Protein AF-A0A2P6AQP3-F1 (afdb_monomer_lite)

pLDDT: mean 82.18, std 14.17, range [53.91, 97.5]

InterPro domains:
  IPR005017 Outer membrane protein transport protein (OMPP1/FadL/TodX) [PF03349] (7-90)

Sequence (92 aa):
RHPGLADNDRWMASFGLGYQIDKHTSVDLAYSYLWIAPGDANFHEPCTGTYYERDDNSVGGASECTANGGTFRASYYDSHAHIFGLQLNKRL

Organism: NCBI:txid2094561

Structure (mmCIF, N/CA/C/O backbone):
data_AF-A0A2P6AQP3-F1
#
_entry.id   AF-A0A2P6AQP3-F1
#
loop_
_atom_site.group_PDB
_atom_site.id
_atom_site.type_symbol
_atom_site.label_atom_id
_atom_site.label_alt_id
_atom_site.label_comp_id
_atom_site.label_asym_id
_atom_site.label_entity_id
_atom_site.label_seq_id
_atom_site.pdbx_PDB_ins_code
_atom_site.Cartn_x
_atom_site.Cartn_y
_atom_site.Cartn_z
_atom_site.occupancy
_atom_site.B_iso_or_equiv
_atom_site.auth_seq_id
_atom_site.auth_comp_id
_atom_site.auth_asym_id
_atom_site.auth_atom_id
_atom_site.pdbx_PDB_model_num
ATOM 1 N N . ARG A 1 1 ? 2.068 3.848 -17.718 1.00 60.69 1 ARG A N 1
ATOM 2 C CA . ARG A 1 1 ? 1.978 3.797 -16.237 1.00 60.69 1 ARG A CA 1
ATOM 3 C C . ARG A 1 1 ? 3.247 4.414 -15.689 1.00 60.69 1 ARG A C 1
ATOM 5 O O . ARG A 1 1 ? 4.300 4.096 -16.222 1.00 60.69 1 ARG A O 1
ATOM 12 N N . HIS A 1 2 ? 3.144 5.341 -14.74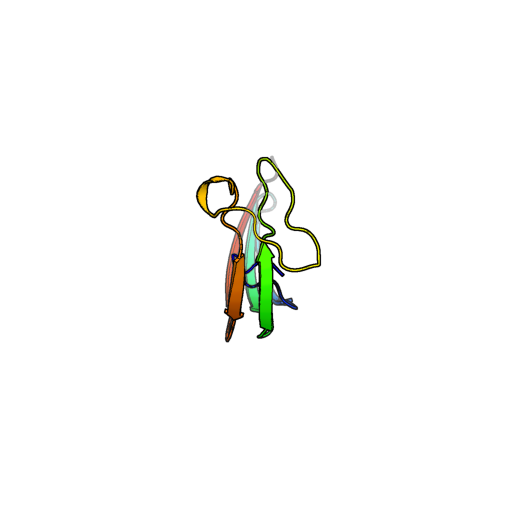1 1.00 70.56 2 HIS A N 1
ATOM 13 C CA . HIS A 1 2 ? 4.308 6.064 -14.234 1.00 70.56 2 HIS A CA 1
ATOM 14 C C . HIS A 1 2 ? 5.105 5.173 -13.257 1.00 70.56 2 HIS A C 1
ATOM 16 O O . HIS A 1 2 ? 4.494 4.616 -12.348 1.00 70.56 2 HIS A O 1
ATOM 22 N N . PRO A 1 3 ? 6.439 5.060 -13.381 1.00 71.50 3 PRO A N 1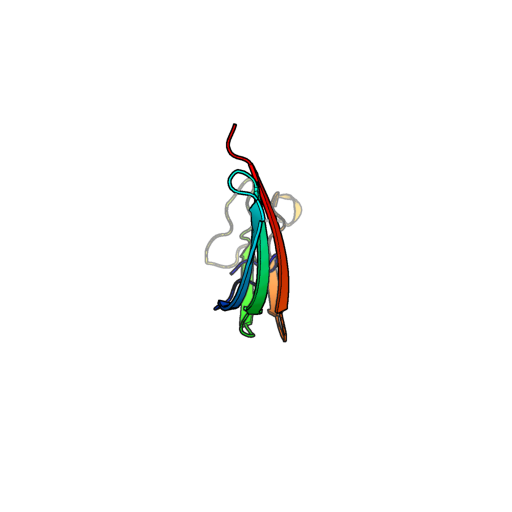
ATOM 23 C CA . PRO A 1 3 ? 7.289 4.196 -12.553 1.00 71.50 3 PRO A CA 1
ATOM 24 C C . PRO A 1 3 ? 7.548 4.761 -11.145 1.00 71.50 3 PRO A C 1
ATOM 26 O O . PRO A 1 3 ? 8.401 4.275 -10.406 1.00 71.50 3 PRO A O 1
ATOM 29 N N . GLY A 1 4 ? 6.831 5.809 -10.756 1.00 72.50 4 GLY A N 1
ATOM 30 C CA . GLY A 1 4 ? 6.859 6.325 -9.389 1.00 72.50 4 GLY A CA 1
ATOM 31 C C . GLY A 1 4 ? 5.983 5.522 -8.429 1.00 72.50 4 GLY A C 1
ATOM 32 O O . GLY A 1 4 ? 6.180 5.614 -7.223 1.00 72.50 4 GLY A O 1
ATOM 33 N N . LEU A 1 5 ? 5.009 4.758 -8.935 1.00 75.56 5 LEU A N 1
ATOM 34 C CA . LEU A 1 5 ? 4.038 4.046 -8.109 1.00 75.56 5 LEU A CA 1
ATOM 35 C C . LEU A 1 5 ? 3.683 2.698 -8.735 1.00 75.56 5 LEU A C 1
ATOM 37 O O . LEU A 1 5 ? 3.474 2.601 -9.945 1.00 75.56 5 LEU A O 1
ATOM 41 N N . ALA A 1 6 ? 3.540 1.684 -7.881 1.00 74.94 6 ALA A N 1
ATOM 42 C CA . ALA A 1 6 ? 2.980 0.388 -8.244 1.00 74.94 6 ALA A CA 1
ATOM 43 C C . ALA A 1 6 ? 1.471 0.541 -8.510 1.00 74.94 6 ALA A C 1
ATOM 45 O O . ALA A 1 6 ? 0.618 0.254 -7.669 1.00 74.94 6 ALA A O 1
ATOM 46 N N . ASP A 1 7 ? 1.137 1.092 -9.672 1.00 80.88 7 ASP A N 1
ATOM 47 C CA . ASP A 1 7 ? -0.235 1.237 -10.134 1.00 80.88 7 ASP A CA 1
ATOM 48 C C . ASP A 1 7 ? -0.606 0.017 -10.972 1.00 80.88 7 ASP A C 1
ATOM 50 O O . ASP A 1 7 ? -0.201 -0.107 -12.132 1.00 80.88 7 ASP A O 1
ATOM 54 N N . ASN A 1 8 ? -1.333 -0.916 -10.358 1.00 86.56 8 ASN A N 1
ATOM 55 C CA . ASN A 1 8 ? -1.895 -2.082 -11.024 1.00 86.56 8 ASN A CA 1
ATOM 56 C C . ASN A 1 8 ? -3.216 -2.525 -10.403 1.00 86.56 8 ASN A C 1
ATOM 58 O O . ASN A 1 8 ? -3.673 -1.916 -9.435 1.00 86.56 8 ASN A O 1
ATOM 62 N N . ASP A 1 9 ? -3.824 -3.562 -10.982 1.00 88.06 9 ASP A N 1
ATOM 63 C CA . ASP A 1 9 ? -5.052 -4.166 -10.481 1.00 88.06 9 ASP A CA 1
ATOM 64 C C . ASP A 1 9 ? -4.896 -4.499 -8.997 1.00 88.06 9 ASP A C 1
ATOM 66 O O . ASP A 1 9 ? -3.942 -5.157 -8.571 1.00 88.06 9 ASP A O 1
ATOM 70 N N . ARG A 1 10 ? -5.835 -3.984 -8.205 1.00 92.44 10 ARG A N 1
ATOM 71 C CA . ARG A 1 10 ? -5.821 -4.035 -6.746 1.00 92.44 10 ARG A CA 1
ATOM 72 C C . ARG A 1 10 ? -6.923 -4.952 -6.259 1.00 92.44 10 ARG A C 1
ATOM 74 O O . ARG A 1 10 ? -8.088 -4.755 -6.596 1.00 92.44 10 ARG A O 1
ATOM 81 N N . TRP A 1 11 ? -6.556 -5.883 -5.396 1.00 93.19 11 TRP A N 1
ATOM 82 C CA . TRP A 1 11 ? -7.483 -6.755 -4.694 1.00 93.19 11 TRP A CA 1
ATOM 83 C C . TRP A 1 11 ? -7.436 -6.404 -3.216 1.00 93.19 11 TRP A C 1
ATOM 85 O O . TRP A 1 11 ? -6.364 -6.405 -2.617 1.00 93.19 11 TRP A O 1
ATOM 95 N N . MET A 1 12 ? -8.588 -6.076 -2.633 1.00 95.81 12 MET A N 1
ATOM 96 C CA . MET A 1 12 ? -8.683 -5.700 -1.226 1.00 95.81 12 MET A CA 1
ATOM 97 C C . MET A 1 12 ? -9.584 -6.678 -0.485 1.00 95.81 12 MET A C 1
ATOM 99 O O . MET A 1 12 ? -10.747 -6.852 -0.844 1.00 95.81 12 MET A O 1
ATOM 103 N N . ALA A 1 13 ? -9.042 -7.299 0.555 1.00 96.25 13 ALA A N 1
ATOM 104 C CA . ALA A 1 13 ? -9.794 -8.113 1.496 1.00 96.25 13 ALA A CA 1
ATOM 105 C C . ALA A 1 13 ? -9.851 -7.386 2.838 1.00 96.25 13 ALA A C 1
ATOM 107 O O . ALA A 1 13 ? -8.813 -7.019 3.389 1.00 96.25 13 ALA A O 1
ATOM 108 N N . SER A 1 14 ? -11.055 -7.188 3.368 1.00 96.88 14 SER A N 1
ATOM 109 C CA . SER A 1 14 ? -11.278 -6.377 4.565 1.00 96.88 14 SER A CA 1
ATOM 110 C C . SER A 1 14 ? -12.062 -7.140 5.619 1.00 96.88 14 SER A C 1
ATOM 112 O O . SER A 1 14 ? -13.001 -7.867 5.296 1.00 96.88 14 SER A O 1
ATOM 114 N N . PHE A 1 15 ? -11.712 -6.927 6.884 1.00 96.75 15 PHE A N 1
ATOM 115 C CA . PHE A 1 15 ? -12.525 -7.331 8.024 1.00 96.75 15 PHE A CA 1
ATOM 116 C C . PHE A 1 15 ? -12.683 -6.166 8.998 1.00 96.75 15 PHE A C 1
ATOM 118 O O . PHE A 1 15 ? -11.821 -5.291 9.101 1.00 96.75 15 PHE A O 1
ATOM 125 N N . GLY A 1 16 ? -13.800 -6.156 9.717 1.00 96.12 16 GLY A N 1
ATOM 126 C CA . GLY A 1 16 ? -14.107 -5.117 10.686 1.00 96.12 16 GLY A CA 1
ATOM 127 C C . GLY A 1 16 ? -14.854 -5.667 11.889 1.00 96.12 16 GLY A C 1
ATOM 128 O O . GLY A 1 16 ? -15.565 -6.667 11.790 1.00 96.12 16 GLY A O 1
ATOM 129 N N . LEU A 1 17 ? -14.669 -5.003 13.022 1.00 96.75 17 LEU A N 1
ATOM 130 C CA . LEU A 1 17 ? -15.328 -5.286 14.285 1.00 96.75 17 LEU A CA 1
ATOM 131 C C . LEU A 1 17 ? -15.851 -3.976 14.871 1.00 96.75 17 LEU A C 1
ATOM 133 O O . LEU A 1 17 ? -15.082 -3.045 15.088 1.00 96.75 17 LEU A O 1
ATOM 137 N N . GLY A 1 18 ? -17.150 -3.930 15.150 1.00 96.25 18 GLY A N 1
ATOM 138 C CA . GLY A 1 18 ? -17.777 -2.848 15.902 1.00 96.25 18 GLY A CA 1
ATOM 139 C C . GLY A 1 18 ? -18.096 -3.306 17.321 1.00 96.25 18 GLY A C 1
ATOM 140 O O . GLY A 1 18 ? -18.645 -4.392 17.515 1.00 96.25 18 GLY A O 1
ATOM 141 N N . TYR A 1 19 ? -17.769 -2.483 18.313 1.00 95.44 19 TYR A N 1
ATOM 142 C CA . TYR A 1 19 ? -18.105 -2.709 19.715 1.00 95.44 19 TYR A CA 1
ATOM 143 C C . TYR A 1 19 ? -18.830 -1.497 20.298 1.00 95.44 19 TYR A C 1
ATOM 145 O O . TYR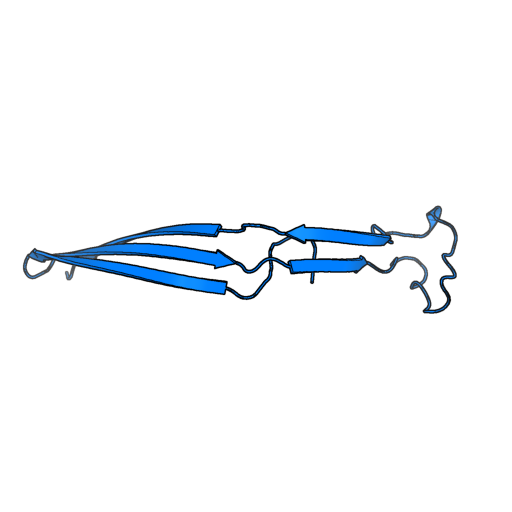 A 1 19 ? -18.314 -0.379 20.314 1.00 95.44 19 TYR A O 1
ATOM 153 N N . GLN A 1 20 ? -20.040 -1.721 20.805 1.00 96.44 20 GLN A N 1
ATOM 154 C CA . GLN A 1 20 ? -20.800 -0.693 21.502 1.00 96.44 20 GLN A CA 1
ATOM 155 C C . GLN A 1 20 ? -20.410 -0.684 22.983 1.00 96.44 20 GLN A C 1
ATOM 157 O O . GLN A 1 20 ? -20.690 -1.638 23.706 1.00 96.44 20 GLN A O 1
ATOM 162 N N . ILE A 1 21 ? -19.764 0.396 23.429 1.00 94.25 21 ILE A N 1
ATOM 163 C CA . ILE A 1 21 ? -19.341 0.561 24.827 1.00 94.25 21 ILE A CA 1
ATOM 164 C C . ILE A 1 21 ? -20.546 0.941 25.690 1.00 94.25 21 ILE A C 1
ATOM 166 O O . ILE A 1 21 ? -20.754 0.372 26.759 1.00 94.25 21 ILE A O 1
ATOM 170 N N . ASP A 1 22 ? -21.353 1.891 25.218 1.00 93.19 22 ASP A N 1
ATOM 171 C CA . ASP A 1 22 ? -22.567 2.345 25.891 1.00 93.19 22 ASP A CA 1
ATOM 172 C C . ASP A 1 22 ? -23.616 2.831 24.863 1.00 93.19 22 ASP A C 1
ATOM 174 O O . ASP A 1 22 ? -23.426 2.737 23.648 1.00 93.19 22 ASP A O 1
ATOM 178 N N . LYS A 1 23 ? -24.771 3.333 25.321 1.00 93.88 23 LYS A N 1
ATOM 179 C CA . LYS A 1 23 ? -25.854 3.799 24.425 1.00 93.88 23 LYS A CA 1
ATOM 180 C C . LYS A 1 23 ? -25.454 4.974 23.520 1.00 93.88 23 LYS A C 1
ATOM 182 O O . LYS A 1 23 ? -26.119 5.223 22.517 1.00 93.88 23 LYS A O 1
ATOM 187 N N . HIS A 1 24 ? -24.390 5.676 23.877 1.00 95.19 24 HIS A N 1
ATOM 188 C CA . HIS A 1 24 ? -23.891 6.885 23.243 1.00 95.19 24 HIS A CA 1
ATOM 189 C C . HIS A 1 24 ? -22.506 6.689 22.613 1.00 95.19 24 HIS A C 1
ATOM 191 O O . HIS A 1 24 ? -22.138 7.488 21.760 1.00 95.19 24 HIS A O 1
ATOM 197 N N . THR A 1 25 ? -21.767 5.637 22.969 1.00 95.69 25 THR A N 1
ATOM 198 C CA . THR A 1 25 ? -20.375 5.419 22.568 1.00 95.69 25 THR A CA 1
ATOM 199 C C . THR A 1 25 ? -20.196 4.071 21.870 1.00 95.69 25 THR A C 1
ATOM 201 O O . THR A 1 25 ? -20.544 3.023 22.420 1.00 95.69 25 THR A O 1
ATOM 204 N N . SER A 1 26 ? -19.574 4.074 20.691 1.00 96.56 26 SER A N 1
ATOM 205 C CA . SER A 1 26 ? -19.099 2.862 20.016 1.00 96.56 26 SER A CA 1
ATOM 206 C C . SER A 1 26 ? -17.682 3.027 19.478 1.00 96.56 26 SER A C 1
ATOM 208 O O . SER A 1 26 ? -17.211 4.141 19.253 1.00 96.56 26 SER A O 1
ATOM 210 N N . VAL A 1 27 ? -16.999 1.905 19.286 1.00 96.38 27 VAL A N 1
ATOM 211 C CA . VAL A 1 27 ? -15.676 1.822 18.671 1.00 96.38 27 VAL A CA 1
ATOM 212 C C . VAL A 1 27 ? -15.754 0.875 17.489 1.00 96.38 27 VAL A C 1
ATOM 214 O O . VAL A 1 27 ? -16.234 -0.245 17.641 1.00 96.38 27 VAL A O 1
ATOM 217 N N . ASP A 1 28 ? -15.237 1.306 16.346 1.00 97.06 28 ASP A N 1
ATOM 218 C CA . ASP A 1 28 ? -15.086 0.472 15.160 1.00 97.06 28 ASP A CA 1
ATOM 219 C C . ASP A 1 28 ? -13.601 0.264 14.875 1.00 97.06 28 ASP A C 1
ATOM 221 O O . ASP A 1 28 ? -12.809 1.208 14.852 1.00 97.06 28 ASP A O 1
ATOM 225 N N . LEU A 1 29 ? -13.223 -0.988 14.657 1.00 96.69 29 LEU A N 1
ATOM 226 C CA . LEU A 1 29 ? -11.896 -1.398 14.23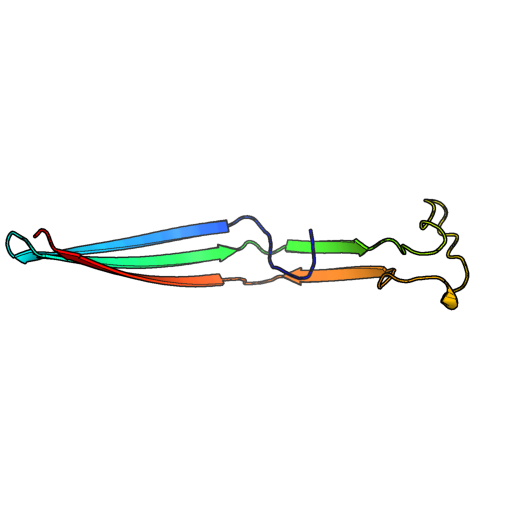6 1.00 96.69 29 LEU A CA 1
ATOM 227 C C . LEU A 1 29 ? -12.005 -2.039 12.857 1.00 96.69 29 LEU A C 1
ATOM 229 O O . LEU A 1 29 ? -12.855 -2.898 12.632 1.00 96.69 29 LEU A O 1
ATOM 233 N N . ALA A 1 30 ? -11.134 -1.642 11.939 1.00 97.50 30 ALA A N 1
ATOM 234 C CA . ALA A 1 30 ? -11.096 -2.169 10.585 1.00 97.50 30 ALA A CA 1
ATOM 235 C C . ALA A 1 30 ? -9.664 -2.506 10.178 1.00 97.50 30 ALA A C 1
ATOM 237 O O . ALA A 1 30 ? -8.721 -1.771 10.473 1.00 97.50 30 ALA A O 1
ATOM 238 N N . TYR A 1 31 ? -9.516 -3.604 9.452 1.00 97.12 31 TYR A N 1
ATOM 239 C CA . TYR A 1 31 ? -8.277 -3.977 8.798 1.00 97.12 31 TYR A CA 1
ATOM 240 C C . TYR A 1 31 ? -8.557 -4.363 7.353 1.00 97.12 31 TYR A C 1
ATOM 242 O O . TYR A 1 31 ? -9.525 -5.064 7.062 1.00 97.12 31 TYR A O 1
ATOM 250 N N . SER A 1 32 ? -7.693 -3.922 6.445 1.00 97.44 32 SER A N 1
ATOM 251 C CA . SER A 1 32 ? -7.728 -4.330 5.045 1.00 97.44 32 SER A CA 1
ATOM 252 C C . SER A 1 32 ? -6.347 -4.753 4.574 1.00 97.44 32 SER A C 1
ATOM 254 O O . SER A 1 32 ? -5.357 -4.062 4.812 1.00 97.44 32 SER A O 1
ATOM 256 N N . TYR A 1 33 ? -6.300 -5.882 3.881 1.00 96.19 33 TYR A N 1
ATOM 257 C CA . TYR A 1 33 ? -5.143 -6.333 3.132 1.00 96.19 33 TYR A CA 1
ATOM 258 C C . TYR A 1 33 ? -5.349 -5.991 1.661 1.00 96.19 33 TYR A C 1
ATOM 260 O O . TYR A 1 33 ? -6.335 -6.412 1.055 1.00 96.19 33 TYR A O 1
ATOM 268 N N . LEU A 1 34 ? -4.428 -5.212 1.107 1.00 95.12 34 LEU A N 1
ATOM 269 C CA . LEU A 1 34 ? -4.409 -4.817 -0.291 1.00 95.12 34 LEU A CA 1
ATOM 270 C C . LEU A 1 34 ? -3.276 -5.562 -0.989 1.00 95.12 34 LEU A C 1
ATOM 272 O O . LEU A 1 34 ? -2.120 -5.419 -0.605 1.00 95.12 34 LEU A O 1
ATOM 276 N N . TRP A 1 35 ? -3.598 -6.303 -2.037 1.00 93.62 35 TRP A N 1
ATOM 277 C CA . TRP A 1 35 ? -2.625 -6.908 -2.935 1.00 93.62 35 TRP A CA 1
ATOM 278 C C . TRP A 1 35 ? -2.687 -6.213 -4.291 1.00 93.62 35 TRP A C 1
ATOM 280 O O . TRP A 1 35 ? -3.771 -5.985 -4.832 1.00 93.62 35 TRP A O 1
ATOM 290 N N . ILE A 1 36 ? -1.526 -5.851 -4.826 1.00 92.00 36 ILE A N 1
ATOM 291 C CA . ILE A 1 36 ? -1.379 -5.179 -6.113 1.00 92.00 36 ILE A CA 1
ATOM 292 C C . ILE A 1 36 ? -0.710 -6.164 -7.067 1.00 92.00 36 ILE A C 1
ATOM 294 O O . ILE A 1 36 ? 0.382 -6.667 -6.793 1.00 92.00 36 ILE A O 1
ATOM 298 N N . ALA A 1 37 ? -1.373 -6.435 -8.190 1.00 89.81 37 ALA A N 1
ATOM 299 C CA . ALA A 1 37 ? -0.885 -7.380 -9.180 1.00 89.81 37 ALA A CA 1
ATOM 300 C C . ALA A 1 37 ? 0.501 -6.975 -9.723 1.00 89.81 37 ALA A C 1
ATOM 302 O O . ALA A 1 37 ? 0.786 -5.780 -9.871 1.00 89.81 37 ALA A O 1
ATOM 303 N N . PRO A 1 38 ? 1.364 -7.946 -10.068 1.00 87.81 38 PRO A N 1
ATOM 304 C CA . PRO A 1 38 ? 2.651 -7.654 -10.682 1.00 87.81 38 PRO A CA 1
ATOM 305 C C . PRO A 1 38 ? 2.455 -6.995 -12.047 1.00 87.81 38 PRO A C 1
ATOM 307 O O . PRO A 1 38 ? 1.536 -7.345 -12.792 1.00 87.81 38 PRO A O 1
ATOM 310 N N . GLY A 1 39 ? 3.301 -6.026 -12.374 1.00 84.56 39 GLY A N 1
ATOM 311 C CA . GLY A 1 39 ? 3.174 -5.293 -13.625 1.00 84.56 39 GLY A CA 1
ATOM 312 C C . GLY A 1 39 ? 4.401 -4.470 -13.968 1.00 84.56 39 GLY A C 1
ATOM 313 O O . GLY A 1 39 ? 5.163 -4.049 -13.096 1.00 84.56 39 GLY A O 1
ATOM 314 N N . ASP A 1 40 ? 4.544 -4.220 -15.264 1.00 84.75 40 ASP A N 1
ATOM 315 C CA . ASP A 1 40 ? 5.622 -3.420 -15.823 1.00 84.75 40 ASP A CA 1
ATOM 316 C C . ASP A 1 40 ? 5.138 -2.003 -16.145 1.00 84.75 40 ASP A C 1
ATOM 318 O O . ASP A 1 40 ? 4.082 -1.778 -16.746 1.00 84.75 40 ASP A O 1
ATOM 322 N N . ALA A 1 41 ? 5.946 -1.024 -15.759 1.00 82.31 41 ALA A N 1
ATOM 323 C CA . ALA A 1 41 ? 5.804 0.368 -16.128 1.00 82.31 41 ALA A CA 1
ATOM 324 C C . ALA A 1 41 ? 6.889 0.715 -17.148 1.00 82.31 41 ALA A C 1
ATOM 326 O O . ALA A 1 41 ? 8.076 0.725 -16.832 1.00 82.31 41 ALA A O 1
ATOM 327 N N . ASN A 1 42 ? 6.468 1.021 -18.374 1.00 83.81 42 ASN A N 1
ATOM 328 C CA . ASN A 1 42 ? 7.312 1.620 -19.401 1.00 83.81 42 ASN A CA 1
ATOM 329 C C . ASN A 1 42 ? 6.782 3.033 -19.663 1.00 83.81 42 ASN A C 1
ATOM 331 O O . ASN A 1 42 ? 5.726 3.199 -20.281 1.00 83.81 42 ASN A O 1
ATOM 335 N N . PHE A 1 43 ? 7.450 4.033 -19.094 1.00 81.88 43 PHE A N 1
ATOM 336 C CA . PHE A 1 43 ? 7.068 5.435 -19.203 1.00 81.88 43 PHE A CA 1
ATOM 337 C C . PHE A 1 43 ? 8.156 6.196 -19.939 1.00 81.88 43 PHE A C 1
ATOM 339 O O . PHE A 1 43 ? 9.298 6.242 -19.493 1.00 81.88 43 PHE A O 1
ATOM 346 N N . HIS A 1 44 ? 7.788 6.795 -21.060 1.00 82.38 44 HIS A N 1
ATOM 347 C CA . HIS A 1 44 ? 8.647 7.724 -21.765 1.00 82.38 44 HIS A CA 1
ATOM 348 C C . HIS A 1 44 ? 8.228 9.142 -21.379 1.00 82.38 44 HIS A C 1
ATOM 350 O O . HIS A 1 44 ? 7.081 9.528 -21.611 1.00 82.38 44 HIS A O 1
ATOM 356 N N . GLU A 1 45 ? 9.137 9.873 -20.739 1.00 75.75 45 GLU A N 1
ATOM 357 C CA . GLU A 1 45 ? 8.987 11.306 -20.518 1.00 75.75 45 GLU A CA 1
ATOM 358 C C . GLU A 1 45 ? 9.626 12.016 -21.712 1.00 75.75 45 GLU A C 1
ATOM 360 O O . GLU A 1 45 ? 10.860 12.000 -21.813 1.00 75.75 45 GLU A O 1
ATOM 365 N N . PRO A 1 46 ? 8.823 12.605 -22.618 1.00 73.56 46 PRO A N 1
ATOM 366 C CA . PRO A 1 46 ? 9.380 13.319 -23.748 1.00 73.56 46 PRO A CA 1
ATOM 367 C C . PRO A 1 46 ? 10.165 14.526 -23.246 1.00 73.56 46 PRO A C 1
ATOM 369 O O . PRO A 1 46 ? 9.758 15.213 -22.303 1.00 73.56 46 PRO A O 1
ATOM 372 N N . CYS A 1 47 ? 11.283 14.815 -23.897 1.00 72.38 47 CYS A N 1
ATOM 373 C CA . CYS A 1 47 ? 12.022 16.029 -23.625 1.00 72.38 47 CYS A CA 1
ATOM 374 C C . CYS A 1 47 ? 11.163 17.261 -23.966 1.00 72.38 47 CYS A C 1
ATOM 376 O O . CYS A 1 47 ? 10.725 17.445 -25.106 1.00 72.38 47 CYS A O 1
ATOM 378 N N . THR A 1 48 ? 10.933 18.125 -22.974 1.00 67.88 48 THR A N 1
ATOM 379 C CA . THR A 1 48 ? 10.279 19.425 -23.162 1.00 67.88 48 THR A CA 1
ATOM 380 C C . THR A 1 48 ? 11.267 20.557 -22.884 1.00 67.88 48 THR A C 1
ATOM 382 O O . THR A 1 48 ? 11.945 20.551 -21.851 1.00 67.88 48 THR A O 1
ATOM 385 N N . GLY A 1 49 ? 11.354 21.530 -23.793 1.00 66.44 49 GLY A N 1
ATOM 386 C CA . GLY A 1 49 ? 12.274 22.671 -23.715 1.00 66.44 49 GLY A CA 1
ATOM 387 C C . GLY A 1 49 ? 11.969 23.726 -24.783 1.00 66.44 49 GLY A C 1
ATOM 388 O O . GLY A 1 49 ? 10.805 24.025 -25.044 1.00 66.44 49 GLY A O 1
ATOM 389 N N . THR A 1 50 ? 12.995 24.283 -25.435 1.00 58.38 50 THR A N 1
ATOM 390 C CA . THR A 1 50 ? 12.825 25.193 -26.592 1.00 58.38 50 THR A CA 1
ATOM 391 C C . THR A 1 50 ? 12.181 24.517 -27.811 1.00 58.38 50 THR A C 1
ATOM 393 O O . THR A 1 50 ? 11.649 25.204 -28.682 1.00 58.38 50 THR A O 1
ATOM 396 N N . TYR A 1 51 ? 12.169 23.184 -27.859 1.00 57.09 51 TYR A N 1
ATOM 397 C CA . TYR A 1 51 ? 11.394 22.360 -28.787 1.00 57.09 51 TYR A CA 1
ATOM 398 C C . TYR A 1 51 ? 10.804 21.146 -28.049 1.00 57.09 51 TYR A C 1
ATOM 400 O O . TYR A 1 51 ? 11.244 20.785 -26.956 1.00 57.09 51 TYR A O 1
ATOM 408 N N . TYR A 1 52 ? 9.783 20.534 -28.650 1.00 58.25 52 TYR A N 1
ATOM 409 C CA . TYR A 1 52 ? 9.250 19.237 -28.232 1.00 58.25 52 TYR A CA 1
ATOM 410 C C . TYR A 1 52 ? 10.008 18.126 -28.955 1.00 58.25 52 TYR A C 1
ATOM 412 O O . TYR A 1 52 ? 10.287 18.265 -30.150 1.00 58.25 52 TYR A O 1
ATOM 420 N N . GLU A 1 53 ? 10.306 17.032 -28.254 1.00 61.97 53 GLU A N 1
ATOM 421 C CA . GLU A 1 53 ? 10.736 15.780 -28.883 1.00 61.97 53 GLU A CA 1
ATOM 422 C C . GLU A 1 53 ? 9.729 15.402 -29.984 1.00 61.97 53 GLU A C 1
ATOM 424 O O . GLU A 1 53 ? 8.533 15.252 -29.725 1.00 61.97 53 GLU A O 1
ATOM 429 N N . ARG A 1 54 ? 10.190 15.371 -31.241 1.00 58.50 54 ARG A N 1
ATOM 430 C CA . ARG A 1 54 ? 9.374 14.953 -32.389 1.00 58.50 54 ARG A CA 1
ATOM 431 C C . ARG A 1 54 ? 9.451 13.433 -32.515 1.00 58.50 54 ARG A C 1
ATOM 433 O O . ARG A 1 54 ? 10.487 12.849 -32.213 1.00 58.50 54 ARG A O 1
ATOM 440 N N . ASP A 1 55 ? 8.380 12.818 -33.019 1.00 55.84 55 ASP A N 1
ATOM 441 C CA . ASP A 1 55 ? 8.211 11.360 -33.210 1.00 55.84 55 ASP A CA 1
ATOM 442 C C . ASP A 1 55 ? 9.334 10.657 -34.021 1.00 55.84 55 ASP A C 1
ATOM 444 O O . ASP A 1 55 ? 9.300 9.441 -34.202 1.00 55.84 55 ASP A O 1
ATOM 448 N N . ASP A 1 56 ? 10.324 11.392 -34.536 1.00 56.00 56 ASP A N 1
ATOM 449 C CA . ASP A 1 56 ? 11.439 10.899 -35.347 1.00 56.00 56 ASP A CA 1
ATOM 450 C C . ASP A 1 56 ? 12.746 10.666 -34.564 1.00 56.00 56 ASP A C 1
ATOM 452 O O . ASP A 1 56 ? 13.778 10.405 -35.184 1.00 56.00 56 ASP A O 1
ATOM 456 N N . ASN A 1 57 ? 12.726 10.723 -33.224 1.00 54.31 57 ASN A N 1
ATOM 457 C CA . ASN A 1 57 ? 13.918 10.568 -32.374 1.00 54.31 57 ASN A CA 1
ATOM 458 C C . ASN A 1 57 ? 14.984 11.674 -32.579 1.00 54.31 57 ASN A C 1
ATOM 460 O O . ASN A 1 57 ? 16.129 11.516 -32.140 1.00 54.31 57 ASN A O 1
ATOM 464 N N . SER A 1 58 ? 14.646 12.800 -33.223 1.00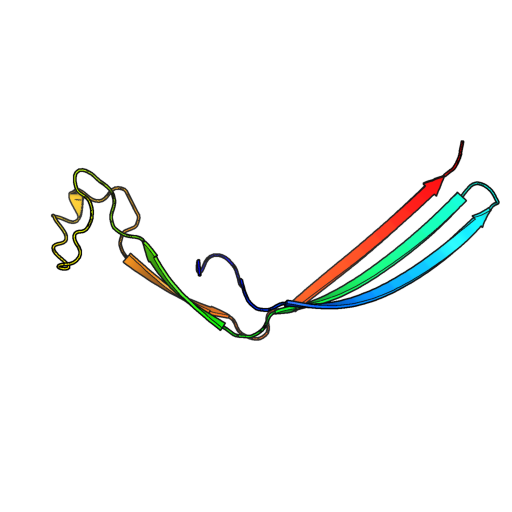 53.91 58 SER A N 1
ATOM 465 C CA . SER A 1 58 ? 15.544 13.952 -33.359 1.00 53.91 58 SER A CA 1
ATOM 466 C C . SER A 1 58 ? 15.635 14.713 -32.036 1.00 53.91 58 SER A C 1
ATOM 468 O O . SER A 1 58 ? 14.941 15.704 -31.803 1.00 53.91 58 SER A O 1
ATOM 470 N N . VAL A 1 59 ? 16.510 14.249 -31.149 1.00 57.06 59 VAL A N 1
ATOM 471 C CA . VAL A 1 59 ? 16.876 14.978 -29.934 1.00 57.06 59 VAL A CA 1
ATOM 472 C C . VAL A 1 59 ? 17.729 16.172 -30.378 1.00 57.06 59 VAL A C 1
ATOM 474 O O . VAL A 1 59 ? 18.877 15.996 -30.789 1.00 57.06 59 VAL A O 1
ATOM 477 N N . GLY A 1 60 ? 17.187 17.395 -30.343 1.00 55.19 60 GLY A N 1
ATOM 478 C CA . GLY A 1 60 ? 18.046 18.588 -30.346 1.00 55.19 60 GLY A CA 1
ATOM 479 C C . GLY A 1 60 ? 19.053 18.505 -29.186 1.00 55.19 60 GLY A C 1
ATOM 480 O O . GLY A 1 60 ? 18.929 17.644 -28.310 1.00 55.19 60 GLY A O 1
ATOM 481 N N . GLY A 1 61 ? 20.097 19.329 -29.195 1.00 56.56 61 GLY A N 1
ATOM 482 C CA . GLY A 1 61 ? 21.250 19.129 -28.314 1.00 56.56 61 GLY A CA 1
ATOM 483 C C . GLY A 1 61 ? 20.852 18.954 -26.841 1.00 56.56 61 GLY A C 1
ATOM 484 O O . GLY A 1 61 ? 19.990 19.664 -26.335 1.00 56.56 61 GLY A O 1
ATOM 485 N N . ALA A 1 62 ? 21.511 18.036 -26.120 1.00 56.59 62 ALA A N 1
ATOM 486 C CA . ALA A 1 62 ? 21.228 17.729 -24.708 1.00 56.59 62 ALA A CA 1
ATOM 487 C C . ALA A 1 62 ? 21.212 18.960 -23.767 1.00 56.59 62 ALA A C 1
ATOM 489 O O . ALA A 1 62 ? 20.690 18.888 -22.660 1.00 56.59 62 ALA A O 1
ATOM 490 N N . SER A 1 63 ? 21.766 20.094 -24.208 1.00 60.59 63 SER A N 1
ATOM 491 C CA . SER A 1 63 ? 21.749 21.398 -23.537 1.00 60.59 63 SER A CA 1
ATOM 492 C C . SER A 1 63 ? 20.403 22.138 -23.564 1.00 60.59 63 SER A C 1
ATOM 494 O O . SER A 1 63 ? 20.278 23.168 -22.911 1.00 60.59 63 SER A O 1
ATOM 496 N N . GLU A 1 64 ? 19.423 21.670 -24.337 1.00 68.75 64 GLU A N 1
ATOM 497 C CA . GLU A 1 64 ? 18.160 22.378 -24.604 1.00 68.75 64 GLU A CA 1
ATOM 498 C C . GLU A 1 64 ? 16.942 21.692 -23.953 1.00 68.75 64 GLU A C 1
ATOM 500 O O . GLU A 1 64 ? 15.819 22.201 -24.018 1.00 68.75 64 GLU A O 1
ATOM 505 N N . CYS A 1 65 ? 17.167 20.558 -23.278 1.00 67.25 65 CYS A N 1
ATOM 506 C CA . CYS A 1 65 ? 16.144 19.816 -22.553 1.00 67.25 65 CYS A CA 1
ATOM 507 C C . CYS A 1 65 ? 15.950 20.362 -21.135 1.00 67.25 65 CYS A C 1
ATOM 509 O O . CYS A 1 65 ? 16.906 20.430 -20.364 1.00 67.25 65 CYS A O 1
ATOM 511 N N . THR A 1 66 ? 14.715 20.723 -20.770 1.00 73.38 66 THR A N 1
ATOM 512 C CA . THR A 1 66 ? 14.380 21.146 -19.392 1.00 73.38 66 THR A CA 1
ATOM 513 C C . THR A 1 66 ? 13.629 20.079 -18.589 1.00 73.38 66 THR A C 1
ATOM 515 O O . THR A 1 66 ? 13.577 20.173 -17.365 1.00 73.38 66 THR A O 1
ATOM 518 N N . ALA A 1 67 ? 13.073 19.058 -19.252 1.00 69.12 67 ALA A N 1
ATOM 519 C CA . ALA A 1 67 ? 12.569 17.835 -18.613 1.00 69.12 67 ALA A CA 1
ATOM 520 C C . ALA A 1 67 ? 13.689 16.794 -18.439 1.00 69.12 67 ALA A C 1
ATOM 522 O O . ALA A 1 67 ? 14.784 16.985 -18.969 1.00 69.12 67 ALA A O 1
ATOM 523 N N . ASN A 1 68 ? 13.433 15.678 -17.735 1.00 72.06 68 ASN A N 1
ATOM 524 C CA . ASN A 1 68 ? 14.472 14.653 -17.582 1.00 72.06 68 ASN A CA 1
ATOM 525 C C . ASN A 1 68 ? 14.804 13.971 -18.911 1.00 72.06 68 ASN A C 1
ATOM 527 O O . ASN A 1 68 ? 15.941 13.541 -19.066 1.00 72.06 68 ASN A O 1
ATOM 531 N N . GLY A 1 69 ? 13.836 13.888 -19.836 1.00 71.06 69 GLY A N 1
ATOM 532 C CA . GLY A 1 69 ? 14.017 13.367 -21.193 1.00 71.06 69 GLY A CA 1
ATOM 533 C C . GLY A 1 69 ? 14.511 11.921 -21.200 1.00 71.06 69 GLY A C 1
ATOM 534 O O . GLY A 1 69 ? 15.705 11.652 -21.078 1.00 71.06 69 GLY A O 1
ATOM 535 N N . GLY A 1 70 ? 13.609 10.955 -21.356 1.00 75.06 70 GLY A N 1
ATOM 536 C CA . GLY A 1 70 ? 14.035 9.562 -21.422 1.00 75.06 70 GLY A CA 1
ATOM 537 C C . GLY A 1 70 ? 12.959 8.532 -21.138 1.00 75.06 70 GLY A C 1
ATOM 538 O O . GLY A 1 70 ? 11.810 8.830 -20.823 1.00 75.06 70 GLY A O 1
ATOM 539 N N . THR A 1 71 ? 13.361 7.268 -21.258 1.00 81.06 71 THR A N 1
ATOM 540 C CA . THR A 1 71 ? 12.486 6.124 -20.991 1.00 81.06 71 THR A CA 1
ATOM 541 C C . THR A 1 71 ? 12.811 5.523 -19.634 1.00 81.06 71 THR A C 1
ATOM 543 O O . THR A 1 71 ? 13.865 4.917 -19.443 1.00 81.06 71 THR A O 1
ATOM 546 N N . PHE A 1 72 ? 11.872 5.645 -18.709 1.00 81.88 72 PHE A N 1
ATOM 547 C CA . PHE A 1 72 ? 11.937 5.084 -17.373 1.00 81.88 72 PHE A CA 1
ATOM 548 C C . PHE A 1 72 ? 11.168 3.767 -17.334 1.00 81.88 72 PHE A C 1
ATOM 550 O O . PHE A 1 72 ? 9.984 3.694 -17.677 1.00 81.88 72 PHE A O 1
ATOM 557 N N . ARG A 1 73 ? 11.862 2.711 -16.914 1.00 85.69 73 ARG A N 1
ATOM 558 C CA . ARG A 1 73 ? 11.312 1.360 -16.817 1.00 85.69 73 ARG A CA 1
ATOM 559 C C . ARG A 1 73 ? 11.366 0.900 -15.372 1.00 85.69 73 ARG A C 1
ATOM 561 O O . ARG A 1 73 ? 12.420 0.981 -14.748 1.00 85.69 73 ARG A O 1
ATOM 568 N N . ALA A 1 74 ? 10.247 0.412 -14.865 1.00 80.38 74 ALA A N 1
ATOM 569 C CA . ALA A 1 74 ? 10.165 -0.219 -13.557 1.00 80.38 74 ALA A CA 1
ATOM 570 C C . ALA A 1 74 ? 9.297 -1.469 -13.653 1.00 80.38 74 ALA A C 1
ATOM 572 O O . ALA A 1 74 ? 8.3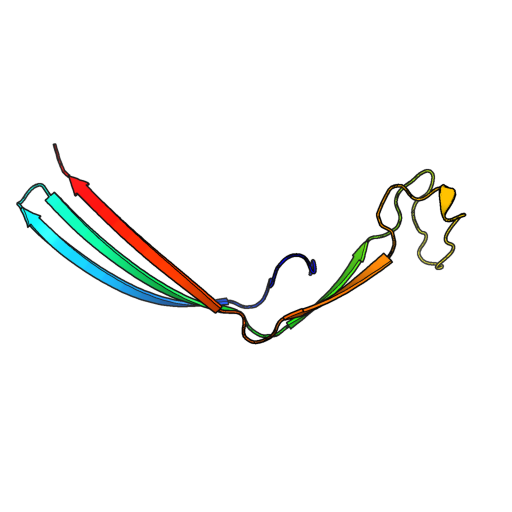09 -1.484 -14.382 1.00 80.38 74 ALA A O 1
ATOM 573 N N . SER A 1 75 ? 9.654 -2.491 -12.887 1.00 83.81 75 SER A N 1
ATOM 574 C CA . SER A 1 75 ? 8.845 -3.694 -12.728 1.00 83.81 75 SER A CA 1
ATOM 575 C C . SER A 1 75 ? 8.499 -3.837 -11.257 1.00 83.81 75 SER A C 1
ATOM 577 O O . SER A 1 75 ? 9.387 -3.791 -10.402 1.00 83.81 75 SER A O 1
ATOM 579 N N . TYR A 1 76 ? 7.214 -3.997 -10.963 1.00 83.56 76 TYR A N 1
ATOM 580 C CA . TYR A 1 76 ? 6.725 -4.190 -9.605 1.00 83.56 76 TYR A CA 1
ATOM 581 C C . TYR A 1 76 ? 6.293 -5.632 -9.431 1.00 83.56 76 TYR A C 1
ATOM 583 O O . TYR A 1 76 ? 5.451 -6.136 -10.176 1.00 83.56 76 TYR A O 1
ATOM 591 N N . TYR A 1 77 ? 6.856 -6.273 -8.416 1.00 83.00 77 TYR A N 1
ATOM 592 C CA . TYR A 1 77 ? 6.517 -7.625 -8.010 1.00 83.00 77 TYR A CA 1
ATOM 593 C C . TYR A 1 77 ? 6.132 -7.605 -6.532 1.00 83.00 77 TYR A C 1
ATOM 595 O O . TYR A 1 77 ? 6.666 -6.805 -5.766 1.00 83.00 77 TYR A O 1
ATOM 603 N N . ASP A 1 78 ? 5.184 -8.461 -6.159 1.00 84.31 78 ASP A N 1
ATOM 604 C CA . ASP A 1 78 ? 4.785 -8.717 -4.768 1.00 84.31 78 ASP A CA 1
ATOM 605 C C . ASP A 1 78 ? 4.424 -7.466 -3.936 1.00 84.31 78 ASP A C 1
ATOM 607 O O . ASP A 1 78 ? 4.769 -7.324 -2.763 1.00 84.31 78 ASP A O 1
ATOM 611 N N . SER A 1 79 ? 3.726 -6.514 -4.555 1.00 88.38 79 SER A N 1
ATOM 612 C CA . SER A 1 79 ? 3.311 -5.280 -3.889 1.00 88.38 79 SER A CA 1
ATOM 613 C C . SER A 1 79 ? 2.061 -5.512 -3.038 1.00 88.38 79 SER A C 1
ATOM 615 O O . SER A 1 79 ? 1.001 -5.862 -3.555 1.00 88.38 79 SER A O 1
ATOM 617 N N . HIS A 1 80 ? 2.168 -5.286 -1.731 1.00 91.50 80 HIS A N 1
ATOM 618 C CA . HIS A 1 80 ? 1.063 -5.431 -0.786 1.00 91.50 80 HIS A CA 1
ATOM 619 C C . HIS A 1 80 ? 1.046 -4.296 0.244 1.00 91.50 80 HIS A C 1
ATOM 621 O O . HIS A 1 80 ? 2.078 -3.701 0.553 1.00 91.50 80 HIS A O 1
ATOM 627 N N . ALA A 1 81 ? -0.134 -3.984 0.781 1.00 93.06 81 ALA A N 1
ATOM 628 C CA . ALA A 1 81 ? -0.305 -2.989 1.831 1.00 93.06 81 ALA A CA 1
ATOM 629 C C . ALA A 1 81 ? -1.263 -3.477 2.923 1.00 93.06 81 ALA A C 1
ATOM 631 O O . ALA A 1 81 ? -2.262 -4.148 2.661 1.00 93.06 81 ALA A O 1
ATOM 632 N N . HIS A 1 82 ? -0.954 -3.087 4.157 1.00 95.44 82 HIS A N 1
ATOM 633 C CA . HIS A 1 82 ? -1.763 -3.345 5.340 1.00 95.44 82 HIS A CA 1
ATOM 634 C C . HIS A 1 82 ? -2.377 -2.029 5.810 1.00 95.44 82 HIS A C 1
ATOM 636 O O . HIS A 1 82 ? -1.655 -1.085 6.129 1.00 95.44 82 HIS A O 1
ATOM 642 N N . ILE A 1 83 ? -3.705 -1.957 5.843 1.00 96.94 83 ILE A N 1
ATOM 643 C CA . ILE A 1 83 ? -4.444 -0.749 6.211 1.00 96.94 83 ILE A CA 1
ATOM 644 C C . ILE A 1 83 ? -5.176 -1.024 7.518 1.00 96.94 83 ILE A C 1
ATOM 646 O O . ILE A 1 83 ? -5.981 -1.950 7.589 1.00 96.94 83 ILE A O 1
ATOM 650 N N . PHE A 1 84 ? -4.914 -0.208 8.537 1.00 96.56 84 PHE A N 1
ATOM 651 C CA . PHE A 1 84 ? -5.553 -0.291 9.849 1.00 96.56 84 PHE A CA 1
ATOM 652 C C . PHE A 1 84 ? -6.363 0.978 10.115 1.00 96.56 84 PHE A C 1
ATOM 654 O O . PHE A 1 84 ? -5.876 2.086 9.894 1.00 96.56 84 PHE A O 1
ATOM 661 N N . GLY A 1 85 ? -7.587 0.811 10.607 1.00 96.88 85 GLY A N 1
ATOM 662 C CA . GLY A 1 85 ? -8.483 1.896 10.985 1.00 96.88 85 GLY A CA 1
ATOM 663 C C . GLY A 1 85 ? -9.065 1.673 12.375 1.00 96.88 85 GLY A C 1
ATOM 664 O O . GLY A 1 85 ? -9.456 0.560 12.723 1.00 96.88 85 GLY A O 1
ATOM 665 N N . LEU A 1 86 ? -9.131 2.747 13.158 1.00 96.50 86 LEU A N 1
ATOM 666 C CA . LEU A 1 86 ? -9.821 2.799 14.441 1.00 96.50 86 LEU A CA 1
ATOM 667 C C . LEU A 1 86 ? -10.685 4.057 14.459 1.00 96.50 86 LEU A C 1
ATOM 669 O O . LEU A 1 86 ? -10.191 5.150 14.181 1.00 96.50 86 LEU A O 1
ATOM 673 N N . GLN A 1 87 ? -11.955 3.907 14.808 1.00 97.19 87 GLN A N 1
ATOM 674 C CA . GLN A 1 87 ? -12.906 5.005 14.884 1.00 97.19 87 GLN A CA 1
ATOM 675 C C . GLN A 1 87 ? -13.639 4.962 16.221 1.00 97.19 87 GLN A C 1
ATOM 677 O O . GLN A 1 87 ? -14.145 3.922 16.629 1.00 97.19 87 GLN A O 1
ATOM 682 N N . LEU A 1 88 ? -13.700 6.107 16.901 1.00 96.44 88 LEU A N 1
ATOM 683 C CA . LEU A 1 88 ? -14.510 6.302 18.099 1.00 96.44 88 LEU A CA 1
ATOM 684 C C . LEU A 1 88 ? -15.726 7.147 17.725 1.00 96.44 88 LEU A C 1
ATOM 686 O O . LEU A 1 88 ? -15.580 8.283 17.277 1.00 96.44 88 LEU A O 1
ATOM 690 N N . ASN A 1 89 ? -16.919 6.614 17.953 1.00 95.06 89 ASN A N 1
ATOM 691 C CA . ASN A 1 89 ? -18.170 7.325 17.742 1.00 95.06 89 ASN A CA 1
ATOM 692 C C . ASN A 1 89 ? -18.780 7.678 19.092 1.00 95.06 89 ASN A C 1
ATOM 694 O O . ASN A 1 89 ? -18.979 6.800 19.929 1.00 95.06 89 ASN A O 1
ATOM 698 N N . LYS A 1 90 ? -19.123 8.953 19.289 1.00 94.06 90 LYS A N 1
ATOM 699 C CA . LYS A 1 90 ? -19.818 9.425 20.486 1.00 94.06 90 LYS A CA 1
ATOM 700 C C . LYS A 1 90 ? -20.988 10.321 20.096 1.00 94.06 90 LYS A C 1
ATOM 702 O O . LYS A 1 90 ? -20.796 11.322 19.413 1.00 94.06 90 LYS A O 1
ATOM 707 N N . ARG A 1 91 ? -22.196 9.963 20.524 1.00 89.12 91 ARG A N 1
ATOM 708 C CA . ARG A 1 91 ? -23.400 10.793 20.406 1.00 89.12 91 ARG A CA 1
ATOM 709 C C . ARG A 1 91 ? -23.501 11.679 21.647 1.00 89.12 91 ARG A C 1
ATOM 711 O O . ARG A 1 91 ? -23.454 11.161 22.761 1.00 89.12 91 ARG A O 1
ATOM 718 N N . LEU A 1 92 ? -23.576 12.991 21.428 1.00 77.88 92 LEU A N 1
ATOM 719 C CA . LEU A 1 92 ? -23.802 14.004 22.465 1.00 77.88 92 LEU A CA 1
ATOM 720 C C . LEU A 1 92 ? -25.264 14.013 22.916 1.00 77.88 92 LEU A C 1
ATOM 722 O O . LEU A 1 92 ? -26.139 13.781 22.051 1.00 77.88 92 LEU A O 1
#

Secondary structure (DSSP, 8-state):
--TTS--S-EEEEEEEEEEE-SSSEEEEEEEEEEEE--EEEEEEE--BBSSBPPTT-----GGGB-S--EEEEEEE-SEEEEEEEEEEEE--

Foldseek 3Di:
DDQVDLDADKDKDKDKDKDDPDPFKIKIKMKIKIWGAKDKDWDFDWFDFPDTCDPPNPDDDPVGGPDPGGIDIDIDDGDMDMDIDMDMGGHD

Radius of gyration: 23.55 Å; chains: 1; bounding box: 48×34×61 Å